Protein AF-A0A7R8W181-F1 (afdb_monomer_lite)

Radius of gyration: 24.05 Å; chains: 1; bounding box: 56×20×67 Å

Secondary structure (DSSP, 8-state):
-EEEEEEEEEEEEEEEEETTEEEEEEEEEEEEEEEEEE---SGGG-HHHHHHHHHHHHHHHHHHHHHHHHHHHHHHHHHHHHHHHHHHHH----HHHHHHTSTTHHHHHHHHHHH--

Foldseek 3Di:
DKDFDPWDKDKDWDWDADPQFIATPFIFIAIDTPFIQDQDQCVVPDRVVRVVVRVVCRVCVNVVCVVCRRVVRVVVRVVVRVVVRVVRVVDRRDPLNVLVPDDCSVVVVVVVVVVPD

InterPro domains:
  IPR010562 Haemolymph juvenile hormone binding [PF06585] (19-94)
  IPR038606 Takeout superfamily [G3DSA:3.15.10.30] (1-95)

Organism: Timema douglasi (NCBI:txid61478)

pLDDT: mean 79.44, std 12.92, range [44.44, 93.88]

Sequence (117 aa):
RVRLIGLEVSGVTTASFQDKSLFLESLVLDLTIQRYEGNLENMMGDEKLSQLINRMLNDSLLDVLNYFKTDISKVMSKKVLDLGNGYLKEMSFSRDDILSWLPGGSHVRNTWNTLVG

Structure (mmCIF, N/CA/C/O backbone):
data_AF-A0A7R8W181-F1
#
_entry.id   AF-A0A7R8W181-F1
#
loop_
_atom_site.group_PDB
_atom_site.id
_atom_site.type_symbol
_atom_site.label_atom_id
_atom_site.label_alt_id
_atom_site.label_comp_id
_atom_site.label_asym_id
_atom_site.label_entity_id
_atom_site.label_seq_id
_atom_site.pdbx_PDB_ins_code
_atom_site.Cartn_x
_atom_site.Cartn_y
_atom_site.Cartn_z
_atom_site.occupancy
_atom_site.B_iso_or_equiv
_atom_site.auth_seq_id
_atom_site.auth_comp_id
_atom_site.auth_asym_id
_atom_site.auth_atom_id
_atom_site.pdbx_PDB_model_num
ATOM 1 N N . ARG A 1 1 ? -19.699 6.325 8.689 1.00 72.62 1 ARG A N 1
ATOM 2 C CA . ARG A 1 1 ? -18.651 6.749 7.726 1.00 72.62 1 ARG A CA 1
ATOM 3 C C . ARG A 1 1 ? -17.274 6.422 8.291 1.00 72.62 1 ARG A C 1
ATOM 5 O O . ARG A 1 1 ? -17.035 6.715 9.452 1.00 72.62 1 ARG A O 1
ATOM 12 N N . VAL A 1 2 ? -16.394 5.834 7.482 1.00 76.62 2 VAL A N 1
ATOM 13 C CA . VAL A 1 2 ? -15.033 5.438 7.882 1.00 76.62 2 VAL A CA 1
ATOM 14 C C . VAL A 1 2 ? -14.017 6.155 6.995 1.00 76.62 2 VAL A C 1
ATOM 16 O O . VAL A 1 2 ? -14.245 6.257 5.787 1.00 76.62 2 VAL A O 1
ATOM 19 N N . ARG A 1 3 ? -12.943 6.697 7.578 1.00 80.81 3 ARG A N 1
ATOM 20 C CA . ARG A 1 3 ? -11.874 7.404 6.860 1.00 80.81 3 ARG A CA 1
ATOM 21 C C . ARG A 1 3 ? -10.501 7.086 7.448 1.00 80.81 3 ARG A C 1
ATOM 23 O O . ARG A 1 3 ? -10.346 6.974 8.660 1.00 80.81 3 ARG A O 1
ATOM 30 N N . LEU A 1 4 ? -9.508 7.020 6.567 1.00 80.25 4 LEU A N 1
ATOM 31 C CA . LEU A 1 4 ? -8.091 7.075 6.915 1.00 80.25 4 LEU A CA 1
ATOM 32 C C . LEU A 1 4 ? -7.584 8.472 6.555 1.00 80.25 4 LEU A C 1
ATOM 34 O O . LEU A 1 4 ? -7.840 8.956 5.452 1.00 80.25 4 LEU A O 1
ATOM 38 N N . ILE A 1 5 ? -6.915 9.130 7.494 1.00 83.38 5 ILE A N 1
ATOM 39 C CA . ILE A 1 5 ? -6.381 10.484 7.352 1.00 83.38 5 ILE A CA 1
ATOM 40 C C . ILE A 1 5 ? -4.861 10.400 7.430 1.00 83.38 5 ILE A C 1
ATOM 42 O O . ILE A 1 5 ? -4.312 9.736 8.310 1.00 83.38 5 ILE A O 1
ATOM 46 N N . GLY A 1 6 ? -4.190 11.068 6.489 1.00 82.25 6 GLY A N 1
ATOM 47 C CA . GLY A 1 6 ? -2.733 11.015 6.380 1.00 82.25 6 GLY A CA 1
ATOM 48 C C . GLY A 1 6 ? -2.234 9.611 6.040 1.00 82.25 6 GLY A C 1
ATOM 49 O O . GLY A 1 6 ? -1.283 9.142 6.657 1.00 82.25 6 GLY A O 1
ATOM 50 N N . LEU A 1 7 ? -2.918 8.919 5.116 1.00 86.12 7 LEU A N 1
ATOM 51 C CA . LEU A 1 7 ? -2.375 7.711 4.502 1.00 86.12 7 LEU A CA 1
ATOM 52 C C . LEU A 1 7 ? -1.255 8.130 3.551 1.00 86.12 7 LEU A C 1
ATOM 54 O O . LEU A 1 7 ? -1.512 8.729 2.507 1.00 86.12 7 LEU A O 1
ATOM 58 N N . GLU A 1 8 ? -0.032 7.794 3.919 1.00 87.12 8 GLU A N 1
ATOM 59 C CA . GLU A 1 8 ? 1.146 7.938 3.085 1.00 87.12 8 GLU A CA 1
ATOM 60 C C . GLU A 1 8 ? 1.563 6.559 2.580 1.00 87.12 8 GLU A C 1
ATOM 62 O O . GLU A 1 8 ? 1.645 5.594 3.343 1.00 87.12 8 GLU A O 1
ATOM 67 N N . VAL A 1 9 ? 1.802 6.463 1.275 1.00 87.19 9 VAL A N 1
ATOM 68 C CA . VAL A 1 9 ? 2.314 5.251 0.640 1.00 87.19 9 VAL A CA 1
ATOM 69 C C . VAL A 1 9 ? 3.647 5.608 0.017 1.00 87.19 9 VAL A C 1
ATOM 71 O O . VAL A 1 9 ? 3.706 6.437 -0.890 1.00 87.19 9 VAL A O 1
ATOM 74 N N . SER A 1 10 ? 4.707 4.980 0.501 1.00 90.62 10 SER A N 1
ATOM 75 C CA . SER A 1 10 ? 6.031 5.075 -0.102 1.00 90.62 10 SER A CA 1
ATOM 76 C C . SER A 1 10 ? 6.431 3.712 -0.643 1.00 90.62 10 SER A C 1
ATOM 78 O O . SER A 1 10 ? 5.859 2.688 -0.268 1.00 90.62 10 SER A O 1
ATOM 80 N N . GLY A 1 11 ? 7.379 3.672 -1.570 1.00 90.06 11 GLY A N 1
ATOM 81 C CA . GLY A 1 11 ? 7.838 2.395 -2.076 1.00 90.06 11 GLY A CA 1
ATOM 82 C C . GLY A 1 11 ? 9.118 2.479 -2.870 1.00 90.06 11 GLY A C 1
ATOM 83 O O . GLY A 1 11 ? 9.446 3.511 -3.454 1.00 90.06 11 GLY A O 1
ATOM 84 N N . VAL A 1 12 ? 9.825 1.358 -2.890 1.00 91.50 12 VAL A N 1
ATOM 85 C CA . VAL A 1 12 ? 11.012 1.153 -3.712 1.00 91.50 12 VAL A CA 1
ATOM 86 C C . VAL A 1 12 ? 10.678 0.087 -4.737 1.00 91.50 12 VAL A C 1
ATOM 88 O O . VAL A 1 12 ? 10.142 -0.970 -4.397 1.00 91.50 12 VAL A O 1
ATOM 91 N N . THR A 1 13 ? 10.974 0.387 -5.995 1.00 91.75 13 THR A N 1
ATOM 92 C CA . THR A 1 13 ? 10.760 -0.520 -7.118 1.00 91.75 13 THR A CA 1
ATOM 93 C C . THR A 1 13 ? 12.075 -0.764 -7.837 1.00 91.75 13 THR A C 1
ATOM 95 O O . THR A 1 13 ? 12.892 0.150 -7.975 1.00 91.75 13 THR A O 1
ATOM 98 N N . THR A 1 14 ? 12.270 -1.989 -8.306 1.00 90.69 14 THR A N 1
ATOM 99 C CA . THR A 1 14 ? 13.333 -2.328 -9.251 1.00 90.69 14 THR A CA 1
ATOM 100 C C . THR A 1 14 ? 12.673 -2.689 -10.565 1.00 90.69 14 THR A C 1
ATOM 102 O O . THR A 1 14 ? 11.787 -3.541 -10.604 1.00 90.69 14 THR A O 1
ATOM 105 N N . ALA A 1 15 ? 13.097 -2.025 -11.634 1.00 86.88 15 ALA A N 1
ATOM 106 C CA . ALA A 1 15 ? 12.623 -2.282 -12.980 1.00 86.88 15 ALA A CA 1
ATOM 107 C C . ALA A 1 15 ? 13.806 -2.614 -13.878 1.00 86.88 15 ALA A C 1
ATOM 109 O O . ALA A 1 15 ? 14.889 -2.041 -13.727 1.00 86.88 15 ALA A O 1
ATOM 110 N N . SER A 1 16 ? 13.582 -3.502 -14.831 1.00 83.12 16 SER A N 1
ATOM 111 C CA . SER A 1 16 ? 14.573 -3.855 -15.831 1.00 83.12 16 SER A CA 1
ATOM 112 C C . SER A 1 16 ? 13.940 -3.956 -17.206 1.00 83.12 16 SER A C 1
ATOM 114 O O . SER A 1 16 ? 12.719 -3.926 -17.390 1.00 83.12 16 SER A O 1
ATOM 116 N N . PHE A 1 17 ? 14.818 -3.958 -18.200 1.00 80.00 17 PHE A N 1
ATOM 117 C CA . PHE A 1 17 ? 14.446 -3.914 -19.595 1.00 80.00 17 PHE A CA 1
ATOM 118 C C . PHE A 1 17 ? 14.916 -5.196 -20.272 1.00 80.00 17 PHE A C 1
ATOM 120 O O . PHE A 1 17 ? 16.118 -5.453 -20.339 1.00 80.00 17 PHE A O 1
ATOM 127 N N . GLN A 1 18 ? 13.976 -5.991 -20.776 1.00 74.25 18 GLN A N 1
ATOM 128 C CA . GLN A 1 18 ? 14.256 -7.243 -21.477 1.00 74.25 18 GLN A CA 1
ATOM 129 C C . GLN A 1 18 ? 13.400 -7.318 -22.738 1.00 74.25 18 GLN A C 1
ATOM 131 O O . GLN A 1 18 ? 12.217 -6.995 -22.714 1.00 74.25 18 GLN A O 1
ATOM 136 N N . ASP A 1 19 ? 14.010 -7.703 -23.860 1.00 71.56 19 ASP A N 1
ATOM 137 C CA . ASP A 1 19 ? 13.323 -7.963 -25.133 1.00 71.56 19 ASP A CA 1
ATOM 138 C C . ASP A 1 19 ? 12.379 -6.845 -25.619 1.00 71.56 19 ASP A C 1
ATOM 140 O O . ASP A 1 19 ? 11.341 -7.099 -26.222 1.00 71.56 19 ASP A O 1
ATOM 144 N N . LYS A 1 20 ? 12.786 -5.583 -25.420 1.00 69.19 20 LYS A N 1
ATOM 145 C CA . LYS A 1 20 ? 12.021 -4.361 -25.749 1.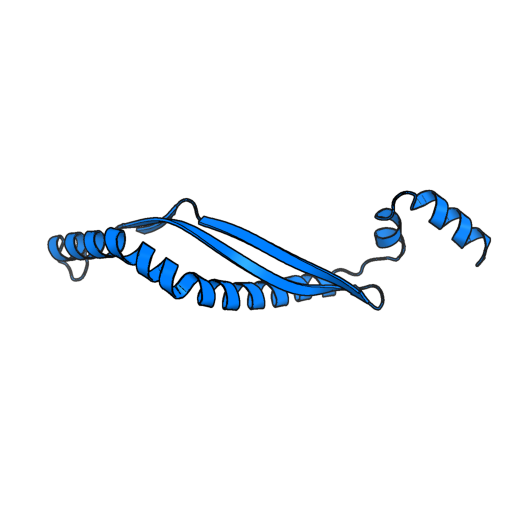00 69.19 20 LYS A CA 1
ATOM 146 C C . LYS A 1 20 ? 10.835 -4.056 -24.823 1.00 69.19 20 LYS A C 1
ATOM 148 O O . LYS A 1 20 ? 10.052 -3.154 -25.117 1.00 69.19 20 LYS A O 1
ATOM 153 N N . SER A 1 21 ? 10.738 -4.740 -23.692 1.00 71.00 21 SER A N 1
ATOM 154 C CA . SER A 1 21 ? 9.700 -4.522 -22.692 1.00 71.00 21 SER A CA 1
ATOM 155 C C . SER A 1 21 ? 10.308 -4.107 -21.356 1.00 71.00 21 SER A C 1
ATOM 157 O O . SER A 1 21 ? 11.278 -4.695 -20.876 1.00 71.00 21 SER A O 1
ATOM 159 N N . LEU A 1 22 ? 9.717 -3.078 -20.750 1.00 80.75 22 LEU A N 1
ATOM 160 C CA . LEU A 1 22 ? 9.979 -2.723 -19.362 1.00 80.75 22 LEU A CA 1
ATOM 161 C C . LEU A 1 22 ? 9.168 -3.660 -18.467 1.00 80.75 22 LEU A C 1
ATOM 163 O O . LEU A 1 22 ? 7.979 -3.863 -18.708 1.00 80.75 22 LEU A O 1
ATOM 167 N N . PHE A 1 23 ? 9.784 -4.194 -17.422 1.00 86.19 23 PHE A N 1
ATOM 168 C CA . PHE A 1 23 ? 9.070 -4.931 -16.390 1.00 86.19 23 PHE A CA 1
ATOM 169 C C . PHE A 1 23 ? 9.593 -4.561 -15.007 1.00 86.19 23 PHE A C 1
ATOM 171 O O . PHE A 1 23 ? 10.756 -4.207 -14.819 1.00 86.19 23 PHE A O 1
ATOM 178 N N . LEU A 1 24 ? 8.696 -4.611 -14.033 1.00 89.44 24 LEU A N 1
ATOM 179 C CA . LEU A 1 24 ? 8.998 -4.446 -12.624 1.00 89.44 24 LEU A CA 1
ATOM 180 C C . LEU A 1 24 ? 9.405 -5.812 -12.060 1.00 89.44 24 LEU A C 1
ATOM 182 O O . LEU A 1 24 ? 8.620 -6.763 -12.100 1.00 89.44 24 LEU A O 1
ATOM 186 N N . GLU A 1 25 ? 10.620 -5.906 -11.531 1.00 91.19 25 GLU A N 1
ATOM 187 C CA . GLU A 1 25 ? 11.164 -7.111 -10.894 1.00 91.19 25 GLU A CA 1
ATOM 188 C C . GLU A 1 25 ? 10.669 -7.253 -9.458 1.00 91.19 25 GLU A C 1
ATOM 190 O O . GLU A 1 25 ? 10.315 -8.341 -9.003 1.00 91.19 25 GLU A O 1
ATOM 195 N N . SER A 1 26 ? 10.655 -6.139 -8.727 1.00 92.50 26 SER A N 1
ATOM 196 C CA . SER A 1 26 ? 10.237 -6.107 -7.333 1.00 92.50 26 SER A CA 1
ATOM 197 C C . SER A 1 26 ? 9.640 -4.754 -6.972 1.00 92.50 26 SER A C 1
ATOM 199 O O . SER A 1 26 ? 10.004 -3.724 -7.534 1.00 92.50 26 SER A O 1
ATOM 201 N N . LEU A 1 27 ? 8.706 -4.770 -6.024 1.00 92.56 27 LEU A N 1
ATOM 202 C CA . LEU A 1 27 ? 8.088 -3.579 -5.459 1.00 92.56 27 LEU A CA 1
ATOM 203 C C . LEU A 1 27 ? 7.864 -3.812 -3.969 1.00 92.56 27 LEU A C 1
ATOM 205 O O . LEU A 1 27 ? 7.132 -4.724 -3.579 1.00 92.56 27 LEU A O 1
ATOM 209 N N . VAL A 1 28 ? 8.448 -2.963 -3.132 1.00 92.50 28 VAL A N 1
ATOM 210 C CA . VAL A 1 28 ? 8.226 -2.959 -1.683 1.00 92.50 28 VAL A CA 1
ATOM 211 C C . VAL A 1 28 ? 7.534 -1.657 -1.316 1.00 92.50 28 VAL A C 1
ATOM 213 O O . VAL A 1 28 ? 8.119 -0.591 -1.479 1.00 92.50 28 VAL A O 1
ATOM 216 N N . LEU A 1 29 ? 6.289 -1.751 -0.853 1.00 92.75 29 LEU A N 1
ATOM 217 C CA . LEU A 1 29 ? 5.484 -0.624 -0.399 1.00 92.75 29 LEU A CA 1
ATOM 218 C C . LEU A 1 29 ? 5.522 -0.529 1.127 1.00 92.75 29 LEU A C 1
ATOM 220 O O . LEU A 1 29 ? 5.313 -1.524 1.821 1.00 92.75 29 LEU A O 1
ATOM 224 N N . ASP A 1 30 ? 5.699 0.677 1.646 1.00 90.56 30 ASP A N 1
ATOM 225 C CA . ASP A 1 30 ? 5.503 1.013 3.051 1.00 90.56 30 ASP A CA 1
ATOM 226 C C . ASP A 1 30 ? 4.277 1.918 3.209 1.00 90.56 30 ASP A C 1
ATOM 228 O O . ASP A 1 30 ? 4.105 2.903 2.488 1.00 90.56 30 ASP A O 1
ATOM 232 N N . LEU A 1 31 ? 3.403 1.550 4.146 1.00 89.50 31 LEU A N 1
ATOM 233 C CA . LEU A 1 31 ? 2.123 2.210 4.393 1.00 89.50 31 LEU A CA 1
ATOM 234 C C . LEU A 1 31 ? 2.153 2.911 5.744 1.00 89.50 31 LEU A C 1
ATOM 236 O O . LEU A 1 31 ? 2.205 2.252 6.777 1.00 89.50 31 LEU A O 1
ATOM 240 N N . THR A 1 32 ? 2.067 4.230 5.780 1.00 86.25 32 THR A N 1
ATOM 241 C CA . THR A 1 32 ? 1.984 4.975 7.039 1.00 86.25 32 THR A CA 1
ATOM 242 C C . THR A 1 32 ? 0.602 5.586 7.178 1.00 86.25 32 THR A C 1
ATOM 244 O O . THR A 1 32 ? 0.106 6.238 6.267 1.00 86.25 32 THR A O 1
ATOM 247 N N . ILE A 1 33 ? -0.046 5.340 8.316 1.00 85.94 33 ILE A N 1
ATOM 248 C CA . ILE A 1 33 ? -1.384 5.849 8.620 1.00 85.94 33 ILE A CA 1
ATOM 249 C C . ILE A 1 33 ? -1.251 6.747 9.839 1.00 85.94 33 ILE A C 1
ATOM 251 O O . ILE A 1 33 ? -0.924 6.273 10.923 1.00 85.94 33 ILE A O 1
ATOM 255 N N . GLN A 1 34 ? -1.500 8.042 9.665 1.00 83.56 34 GLN A N 1
ATOM 256 C CA . GLN A 1 34 ? -1.407 8.994 10.772 1.00 83.56 34 GLN A CA 1
ATOM 257 C C . GLN A 1 34 ? -2.626 8.927 11.689 1.00 83.56 34 GLN A C 1
ATOM 259 O O . GLN A 1 34 ? -2.493 9.017 12.908 1.00 83.56 34 GLN A O 1
ATOM 264 N N . ARG A 1 35 ? -3.827 8.796 11.114 1.00 80.62 35 ARG A N 1
ATOM 265 C CA . ARG A 1 35 ? -5.064 8.786 11.893 1.00 80.62 35 ARG A CA 1
ATOM 266 C C . ARG A 1 35 ? -6.175 7.990 11.226 1.00 80.62 35 ARG A C 1
ATOM 268 O O . ARG A 1 35 ? -6.355 8.023 10.011 1.00 80.62 35 ARG A O 1
ATOM 275 N N . TYR A 1 36 ? -6.967 7.324 12.053 1.00 82.56 36 TYR A N 1
ATOM 276 C CA . TYR A 1 36 ? -8.246 6.746 11.668 1.00 82.56 36 TYR A CA 1
ATOM 277 C C . TYR A 1 36 ? -9.396 7.587 12.234 1.00 82.56 36 TYR A C 1
ATOM 279 O O . TYR A 1 36 ? -9.322 8.065 13.365 1.00 82.56 36 TYR A O 1
ATOM 287 N N . GLU A 1 37 ? -10.455 7.767 11.445 1.00 82.12 37 GLU A N 1
ATOM 288 C CA . GLU A 1 37 ? -11.719 8.339 11.905 1.00 82.12 37 GLU A CA 1
ATOM 289 C C . GLU A 1 37 ? -12.886 7.449 11.470 1.00 82.12 37 GLU A C 1
ATOM 291 O O . GLU A 1 37 ? -13.268 7.391 10.294 1.00 82.12 37 GLU A O 1
ATOM 296 N N . GLY A 1 38 ? -13.472 6.761 12.444 1.00 80.94 38 GLY A N 1
ATOM 297 C CA . GLY A 1 38 ? -14.689 5.977 12.291 1.00 80.94 38 GLY A CA 1
ATOM 298 C C . GLY A 1 38 ? -15.851 6.616 13.037 1.00 80.94 38 GLY A C 1
ATOM 299 O O . GLY A 1 38 ? -15.746 6.911 14.226 1.00 80.94 38 GLY A O 1
ATOM 300 N N . ASN A 1 39 ? -16.970 6.793 12.337 1.00 82.44 39 ASN A N 1
ATOM 301 C CA . ASN A 1 39 ? -18.263 7.081 12.945 1.00 82.44 39 ASN A CA 1
ATOM 302 C C . ASN A 1 39 ? -19.294 6.065 12.442 1.00 82.44 39 ASN A C 1
ATOM 304 O O . ASN A 1 39 ? -19.798 6.179 11.319 1.00 82.44 39 ASN A O 1
ATOM 308 N N . LEU A 1 40 ? -19.540 5.029 13.231 1.00 83.19 40 LEU A N 1
ATOM 309 C CA . LEU A 1 40 ? -20.623 4.070 13.062 1.00 83.19 40 LEU A CA 1
ATOM 310 C C . LEU A 1 40 ? -21.857 4.605 13.787 1.00 83.19 40 LEU A C 1
ATOM 312 O O . LEU A 1 40 ? -21.780 4.962 14.958 1.00 83.19 40 LEU A O 1
ATOM 316 N N . GLU A 1 41 ? -22.983 4.664 13.090 1.00 86.12 41 GLU A N 1
ATOM 317 C CA . GLU A 1 41 ? -24.244 5.162 13.637 1.00 86.12 41 GLU A CA 1
ATOM 318 C C . GLU A 1 41 ? -25.254 4.021 13.717 1.00 86.12 41 GLU A C 1
ATOM 320 O O . GLU A 1 41 ? -25.235 3.107 12.889 1.00 86.12 41 GLU A O 1
ATOM 325 N N . ASN A 1 42 ? -26.145 4.105 14.706 1.00 82.12 42 ASN A N 1
ATOM 326 C CA . ASN A 1 42 ? -27.287 3.211 14.874 1.00 82.12 42 ASN A CA 1
ATOM 327 C C . ASN A 1 42 ? -26.925 1.710 14.909 1.00 82.12 42 ASN A C 1
ATOM 329 O O . ASN A 1 42 ? -27.677 0.861 14.421 1.00 82.12 42 ASN A O 1
ATOM 333 N N . MET A 1 43 ? -25.764 1.363 15.475 1.00 79.94 43 MET A N 1
ATOM 334 C CA . MET A 1 43 ? -25.349 -0.027 15.644 1.00 79.94 43 MET A CA 1
ATOM 335 C C . MET A 1 43 ? -26.357 -0.764 16.518 1.00 79.94 43 MET A C 1
ATOM 337 O O . MET A 1 43 ? -26.524 -0.451 17.692 1.00 79.94 43 MET A O 1
ATOM 341 N N . MET A 1 44 ? -27.032 -1.746 15.917 1.00 83.19 44 MET A N 1
ATOM 342 C CA . MET A 1 44 ? -28.078 -2.544 16.566 1.00 83.19 44 MET A CA 1
ATOM 343 C C . MET A 1 44 ? -29.218 -1.707 17.176 1.00 83.19 44 MET A C 1
ATOM 345 O O . MET A 1 44 ? -29.891 -2.167 18.093 1.00 83.19 44 MET A O 1
ATOM 349 N N . GLY A 1 45 ? -29.452 -0.488 16.678 1.00 85.12 45 GLY A N 1
ATOM 350 C CA . GLY A 1 45 ? -30.463 0.412 17.239 1.00 85.12 45 GLY A CA 1
ATOM 351 C C . GLY A 1 45 ? -30.057 1.105 18.547 1.00 85.12 45 GLY A C 1
ATOM 352 O O . GLY A 1 45 ? -30.895 1.773 19.146 1.00 85.12 45 GLY A O 1
ATOM 353 N N . ASP A 1 46 ? -28.807 0.955 19.002 1.00 87.81 46 ASP A N 1
ATOM 354 C CA . ASP A 1 46 ? -28.315 1.530 20.257 1.00 87.81 46 ASP A CA 1
ATOM 355 C C . ASP A 1 46 ? -27.212 2.572 19.997 1.00 87.81 46 ASP A C 1
ATOM 357 O O . ASP A 1 46 ? -26.110 2.293 19.505 1.00 87.81 46 ASP A O 1
ATOM 361 N N . GLU A 1 47 ? -27.517 3.819 20.348 1.00 86.56 47 GLU A N 1
ATOM 362 C CA . GLU A 1 47 ? -26.605 4.948 20.194 1.00 86.56 47 GLU A CA 1
ATOM 363 C C . GLU A 1 47 ? -25.426 4.891 21.179 1.00 86.56 47 GLU A C 1
ATOM 365 O O . GLU A 1 47 ? -24.302 5.238 20.813 1.00 86.56 47 GLU A O 1
ATOM 370 N N . LYS A 1 48 ? -25.625 4.382 22.400 1.00 85.56 48 LYS A N 1
ATOM 371 C CA . LYS A 1 48 ? -24.543 4.210 23.383 1.00 85.56 48 LYS A CA 1
ATOM 372 C C . LYS A 1 48 ? -23.580 3.118 22.947 1.00 85.56 48 LYS A C 1
ATOM 374 O O . LYS A 1 48 ? -22.368 3.293 23.074 1.00 85.56 48 LYS A O 1
ATOM 379 N N . LEU A 1 49 ? -24.103 2.022 22.400 1.00 87.19 49 LEU A N 1
ATOM 380 C CA . LEU A 1 49 ? -23.279 0.966 21.815 1.00 87.19 49 LEU A CA 1
ATOM 381 C C . LEU A 1 49 ? -22.442 1.516 20.654 1.00 87.19 49 LEU A C 1
ATOM 383 O O . LEU A 1 49 ? -21.235 1.284 20.595 1.00 87.19 49 LEU A O 1
ATOM 387 N N . SER A 1 50 ? -23.068 2.305 19.780 1.00 88.94 50 SER A N 1
ATOM 388 C CA . SER A 1 50 ? -22.392 2.974 18.663 1.00 88.94 50 SER A CA 1
ATOM 389 C C . SER A 1 50 ? -21.261 3.887 19.151 1.00 88.94 50 SER A C 1
ATOM 391 O O . SER A 1 50 ? -20.137 3.806 18.656 1.00 88.94 50 SER A O 1
ATOM 393 N N . GLN A 1 51 ? -21.518 4.714 20.170 1.00 86.88 51 GLN A N 1
ATOM 394 C CA . GLN A 1 51 ? -20.515 5.600 20.771 1.00 86.88 51 GLN A CA 1
ATOM 395 C C . GLN A 1 51 ? -19.352 4.823 21.402 1.00 86.88 51 GLN A C 1
ATOM 397 O O . GLN A 1 51 ? -18.192 5.197 21.214 1.00 86.88 51 GLN A O 1
ATOM 402 N N . LEU A 1 52 ? -19.643 3.735 22.121 1.00 87.00 52 LEU A N 1
ATOM 403 C CA . LEU A 1 52 ? -18.628 2.895 22.756 1.00 87.00 52 LEU A CA 1
ATOM 404 C C . LEU A 1 52 ? -17.722 2.228 21.716 1.00 87.00 52 LEU A C 1
ATOM 406 O O . LEU A 1 52 ? -16.498 2.295 21.832 1.00 87.00 52 LEU A O 1
ATOM 410 N N . ILE A 1 53 ? -18.316 1.630 20.681 1.00 87.31 53 ILE A N 1
ATOM 411 C CA . ILE A 1 53 ? -17.572 0.973 19.603 1.00 87.31 53 ILE A CA 1
ATOM 412 C C . ILE A 1 53 ? -16.746 1.996 18.826 1.00 87.31 53 ILE A C 1
ATOM 414 O O . ILE A 1 53 ? -15.580 1.739 18.544 1.00 87.31 53 ILE A O 1
ATOM 418 N N . ASN A 1 54 ? -17.294 3.178 18.534 1.00 87.06 54 ASN A N 1
ATOM 419 C CA . ASN A 1 54 ? -16.531 4.237 17.875 1.00 87.06 54 ASN A CA 1
ATOM 420 C C . ASN A 1 54 ? -15.335 4.691 18.708 1.00 87.06 54 ASN A C 1
ATOM 422 O O . ASN A 1 54 ? -14.260 4.880 18.146 1.00 87.06 54 ASN A O 1
ATOM 426 N N . ARG A 1 55 ? -15.485 4.850 20.029 1.00 85.06 55 ARG A N 1
ATOM 427 C CA . ARG A 1 55 ? -14.352 5.184 20.903 1.00 85.06 55 ARG A CA 1
ATOM 428 C C . ARG A 1 55 ? -13.287 4.087 20.844 1.00 85.06 55 ARG A C 1
ATOM 430 O O . ARG A 1 55 ? -12.142 4.383 20.534 1.00 85.06 55 ARG A O 1
ATOM 437 N N . MET A 1 56 ? -13.685 2.827 21.015 1.00 84.94 56 MET A N 1
ATOM 438 C CA . MET A 1 56 ? -12.763 1.688 20.952 1.00 84.94 56 MET A CA 1
ATOM 439 C C . MET A 1 56 ? -12.038 1.591 19.601 1.00 84.94 56 MET A C 1
ATOM 441 O O . MET A 1 56 ? -10.832 1.375 19.558 1.00 84.94 56 MET A O 1
ATOM 445 N N . LEU A 1 57 ? -12.750 1.768 18.486 1.00 84.56 57 LEU A N 1
ATOM 446 C CA . LEU A 1 57 ? -12.153 1.715 17.152 1.00 84.56 57 LEU A CA 1
ATOM 447 C C . LEU A 1 57 ? -11.213 2.895 16.904 1.00 84.56 57 LEU A C 1
ATOM 449 O O . LEU A 1 57 ? -10.143 2.701 16.342 1.00 84.56 57 LEU A O 1
ATOM 453 N N . ASN A 1 58 ? -11.575 4.108 17.313 1.00 82.38 58 ASN A N 1
ATOM 454 C CA . ASN A 1 58 ? -10.691 5.258 17.126 1.00 82.38 58 ASN A CA 1
ATOM 455 C C . ASN A 1 58 ? -9.415 5.152 17.977 1.00 82.38 58 ASN A C 1
ATOM 457 O O . ASN A 1 58 ? -8.363 5.584 17.510 1.00 82.38 58 ASN A O 1
ATOM 461 N N . ASP A 1 59 ? -9.490 4.520 19.151 1.00 83.19 59 ASP A N 1
ATOM 462 C CA . ASP A 1 59 ? -8.340 4.346 20.041 1.00 83.19 59 ASP A CA 1
ATOM 463 C C . ASP A 1 59 ? -7.450 3.158 19.631 1.00 83.19 59 ASP A C 1
ATOM 465 O O . ASP A 1 59 ? -6.230 3.273 19.649 1.00 83.19 59 ASP A O 1
ATOM 469 N N . SER A 1 60 ? -8.028 2.016 19.236 1.00 84.88 60 SER A N 1
ATOM 470 C CA . SER A 1 60 ? -7.271 0.766 19.029 1.00 84.88 60 SER A CA 1
ATOM 471 C C . SER A 1 60 ? -7.018 0.396 17.569 1.00 84.88 60 SER A C 1
ATOM 473 O O . SER A 1 60 ? -6.138 -0.416 17.283 1.00 84.88 60 SER A O 1
ATOM 475 N N . LEU A 1 61 ? -7.780 0.934 16.613 1.00 83.38 61 LEU A N 1
ATOM 476 C CA . LEU A 1 61 ? -7.661 0.481 15.225 1.00 83.38 61 LEU A CA 1
ATOM 477 C C . LEU A 1 61 ? -6.340 0.916 14.586 1.00 83.38 61 LEU A C 1
ATOM 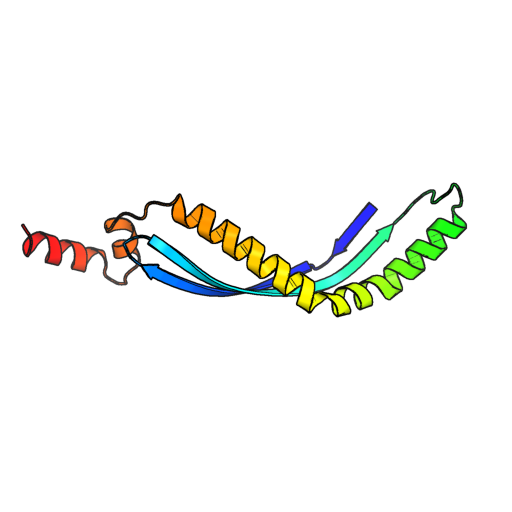479 O O . LEU A 1 61 ? -5.828 0.200 13.733 1.00 83.38 61 LEU A O 1
ATOM 483 N N . LEU A 1 62 ? -5.761 2.041 15.01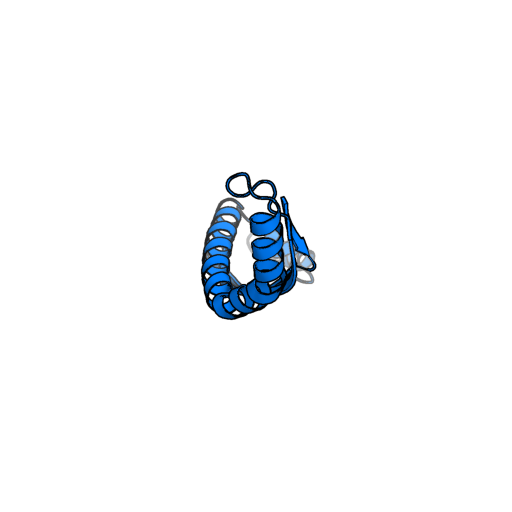2 1.00 84.12 62 LEU A N 1
ATOM 484 C CA . LEU A 1 62 ? -4.418 2.448 14.589 1.00 84.12 62 LEU A CA 1
ATOM 485 C C . LEU A 1 62 ? -3.372 1.391 14.961 1.00 84.12 62 LEU A C 1
ATOM 487 O O . LEU A 1 62 ? -2.570 1.007 14.114 1.00 84.12 62 LEU A O 1
ATOM 491 N N . ASP A 1 63 ? -3.429 0.864 16.183 1.00 86.69 63 ASP A N 1
ATOM 492 C CA . ASP A 1 63 ? -2.509 -0.177 16.646 1.00 86.69 63 ASP A CA 1
ATOM 493 C C . ASP A 1 63 ? -2.708 -1.486 15.883 1.00 86.69 63 ASP A C 1
ATOM 495 O O . ASP A 1 63 ? -1.738 -2.119 15.469 1.00 86.69 63 ASP A O 1
ATOM 499 N N . VAL A 1 64 ? -3.962 -1.863 15.619 1.00 86.12 64 VAL A N 1
ATOM 500 C CA . VAL A 1 64 ? -4.291 -3.027 14.783 1.00 86.12 64 VAL A CA 1
ATOM 501 C C . VAL A 1 64 ? -3.745 -2.849 13.365 1.00 86.12 64 VAL A C 1
ATOM 503 O O . VAL A 1 64 ? -3.117 -3.755 12.820 1.00 86.12 64 VAL A O 1
ATOM 506 N N . LEU A 1 65 ? -3.944 -1.678 12.760 1.00 84.62 65 LEU A N 1
ATOM 507 C CA . LEU A 1 65 ? -3.438 -1.377 11.422 1.00 84.62 65 LEU A CA 1
ATOM 508 C C . LEU A 1 65 ? -1.909 -1.382 11.385 1.00 84.62 65 LEU A C 1
ATOM 510 O O . LEU A 1 65 ? -1.339 -1.907 10.435 1.00 84.62 65 LEU A O 1
ATOM 514 N N . ASN A 1 66 ? -1.249 -0.870 12.424 1.00 84.50 66 ASN A N 1
ATOM 515 C CA . ASN A 1 66 ? 0.206 -0.916 12.559 1.00 84.50 66 ASN A CA 1
ATOM 516 C C . ASN A 1 66 ? 0.722 -2.347 12.741 1.00 84.50 66 ASN A C 1
ATOM 518 O O . ASN A 1 66 ? 1.736 -2.708 12.146 1.00 84.50 66 ASN A O 1
ATOM 522 N N . TYR A 1 67 ? 0.008 -3.184 13.497 1.00 88.25 67 TYR A N 1
ATOM 523 C CA . TYR A 1 67 ? 0.342 -4.597 13.667 1.00 88.25 67 TYR A CA 1
ATOM 524 C C . TYR A 1 67 ? 0.284 -5.356 12.336 1.00 88.25 67 TYR A C 1
ATOM 526 O O . TYR A 1 67 ? 1.214 -6.082 11.987 1.00 88.25 67 TYR A O 1
ATOM 534 N N . PHE A 1 68 ? -0.772 -5.138 11.548 1.00 87.56 68 PHE A N 1
ATOM 535 C CA . PHE A 1 68 ? -0.942 -5.784 10.243 1.00 87.56 68 PHE A CA 1
ATOM 536 C C . PHE A 1 68 ? -0.242 -5.057 9.089 1.00 87.56 68 PHE A C 1
ATOM 538 O O . PHE A 1 68 ? -0.244 -5.567 7.967 1.00 87.56 68 PHE A O 1
ATOM 545 N N . LYS A 1 69 ? 0.378 -3.895 9.335 1.00 88.06 69 LYS A N 1
ATOM 546 C CA . LYS A 1 69 ? 0.987 -3.031 8.311 1.00 88.06 69 LYS A CA 1
ATOM 547 C C . LYS A 1 69 ? 1.896 -3.820 7.379 1.00 88.06 69 LYS A C 1
ATOM 549 O O . LYS A 1 69 ? 1.738 -3.739 6.168 1.00 88.06 69 LYS A O 1
ATOM 554 N N . THR A 1 70 ? 2.798 -4.624 7.937 1.00 88.81 70 THR A N 1
ATOM 555 C CA . THR A 1 70 ? 3.765 -5.416 7.165 1.00 88.81 70 THR A CA 1
ATOM 556 C C . THR A 1 70 ? 3.086 -6.392 6.206 1.00 88.81 70 THR A C 1
ATOM 558 O O . THR A 1 70 ? 3.506 -6.525 5.055 1.00 88.81 70 THR A O 1
ATOM 561 N N . ASP A 1 71 ? 2.029 -7.068 6.647 1.00 91.25 71 ASP A N 1
ATOM 562 C CA . ASP A 1 71 ? 1.330 -8.052 5.822 1.00 91.25 71 ASP A CA 1
ATOM 563 C C . ASP A 1 71 ? 0.458 -7.375 4.764 1.00 91.25 71 ASP A C 1
ATOM 565 O O . ASP A 1 71 ? 0.474 -7.786 3.600 1.00 91.25 71 ASP A O 1
ATOM 569 N N . ILE A 1 72 ? -0.220 -6.280 5.125 1.00 89.06 72 ILE A N 1
ATOM 570 C CA . ILE A 1 72 ? -0.963 -5.442 4.174 1.00 89.06 72 ILE A CA 1
ATOM 571 C C . ILE A 1 72 ? -0.006 -4.908 3.102 1.00 89.06 72 ILE A C 1
ATOM 573 O O . ILE A 1 72 ? -0.293 -5.038 1.912 1.00 89.06 72 ILE A O 1
ATOM 577 N N . SER A 1 73 ? 1.151 -4.378 3.503 1.00 90.75 73 SER A N 1
ATOM 578 C CA . SER A 1 73 ? 2.205 -3.902 2.607 1.00 90.75 73 SER A CA 1
ATOM 579 C C . SER A 1 73 ? 2.666 -4.988 1.641 1.00 90.75 73 SER A C 1
ATOM 581 O O . SER A 1 73 ? 2.698 -4.742 0.441 1.00 90.75 73 SER A O 1
ATOM 583 N N . LYS A 1 74 ? 2.946 -6.209 2.115 1.00 91.62 74 LYS A N 1
ATOM 584 C CA . LYS A 1 74 ? 3.351 -7.335 1.249 1.00 91.62 74 LYS A CA 1
ATOM 585 C C . LYS A 1 74 ? 2.282 -7.693 0.217 1.00 91.62 74 LYS A C 1
ATOM 587 O O . LYS A 1 74 ? 2.597 -7.886 -0.960 1.00 91.62 74 LYS A O 1
ATOM 592 N N . VAL A 1 75 ? 1.023 -7.786 0.643 1.00 92.94 75 VAL A N 1
ATOM 593 C CA . VAL A 1 75 ? -0.097 -8.121 -0.249 1.00 92.94 75 VAL A CA 1
ATOM 594 C C . VAL A 1 75 ? -0.306 -7.017 -1.286 1.00 92.94 75 VAL A C 1
ATOM 596 O O . VAL A 1 75 ? -0.441 -7.308 -2.478 1.00 92.94 75 VAL A O 1
ATOM 599 N N . MET A 1 76 ? -0.287 -5.755 -0.853 1.00 90.88 76 MET A N 1
ATOM 600 C CA . MET A 1 76 ? -0.420 -4.593 -1.733 1.00 90.88 76 MET A CA 1
ATOM 601 C C . MET A 1 76 ? 0.741 -4.508 -2.723 1.00 90.88 76 MET A C 1
ATOM 603 O O . MET A 1 76 ? 0.494 -4.369 -3.916 1.00 90.88 76 MET A O 1
ATOM 607 N N . SER A 1 77 ? 1.980 -4.679 -2.258 1.00 93.00 77 SER A N 1
ATOM 608 C CA . SER A 1 77 ? 3.188 -4.758 -3.084 1.00 93.00 77 SER A CA 1
ATOM 609 C C . SER A 1 77 ? 3.028 -5.732 -4.237 1.00 93.00 77 SER A C 1
ATOM 611 O O . SER A 1 77 ? 3.200 -5.353 -5.392 1.00 93.00 77 SER A O 1
ATOM 613 N N . LYS A 1 78 ? 2.642 -6.977 -3.936 1.00 93.88 78 LYS A N 1
ATOM 614 C CA . LYS A 1 78 ? 2.461 -8.010 -4.957 1.00 93.88 78 LYS A CA 1
ATOM 615 C C . LYS A 1 78 ? 1.382 -7.618 -5.964 1.00 93.88 78 LYS A C 1
ATOM 617 O O . LYS A 1 78 ? 1.596 -7.701 -7.166 1.00 93.88 78 LYS A O 1
ATOM 622 N N . LYS A 1 79 ? 0.232 -7.147 -5.480 1.00 93.56 79 LYS A N 1
ATOM 623 C CA . LYS A 1 79 ? -0.893 -6.791 -6.350 1.00 93.56 79 LYS A CA 1
ATOM 624 C C . LYS A 1 79 ? -0.572 -5.598 -7.253 1.00 93.56 79 LYS A C 1
ATOM 626 O O . LYS A 1 79 ? -0.944 -5.604 -8.422 1.00 93.56 79 LYS A O 1
ATOM 631 N N . VAL A 1 80 ? 0.111 -4.582 -6.725 1.00 92.06 80 VAL A N 1
ATOM 632 C CA . VAL A 1 80 ? 0.542 -3.415 -7.506 1.00 92.06 80 VAL A CA 1
ATOM 633 C C . VAL A 1 80 ? 1.634 -3.804 -8.501 1.00 92.06 80 VAL A C 1
ATOM 635 O O . VAL A 1 80 ? 1.596 -3.324 -9.628 1.00 92.06 80 VAL A O 1
ATOM 638 N N . LEU A 1 81 ? 2.547 -4.709 -8.137 1.00 93.44 81 LEU A N 1
ATOM 639 C CA . LEU A 1 81 ? 3.547 -5.257 -9.055 1.00 93.44 81 LEU A CA 1
ATOM 640 C C . LEU A 1 81 ? 2.886 -5.975 -10.240 1.00 93.44 81 LEU A C 1
ATOM 642 O O . LEU A 1 81 ? 3.217 -5.692 -11.390 1.00 93.44 81 LEU A O 1
ATOM 646 N N . ASP A 1 82 ? 1.920 -6.856 -9.967 1.00 92.44 82 ASP A N 1
ATOM 647 C CA . ASP A 1 82 ? 1.196 -7.613 -10.994 1.00 92.44 82 ASP A CA 1
ATOM 648 C C . ASP A 1 82 ? 0.407 -6.681 -11.928 1.00 92.44 82 ASP A C 1
ATOM 650 O O . ASP A 1 82 ? 0.477 -6.819 -13.150 1.00 92.44 82 ASP A O 1
ATOM 654 N N . LEU A 1 83 ? -0.299 -5.692 -11.367 1.00 91.56 83 LEU A N 1
ATOM 655 C CA . LEU A 1 83 ? -1.029 -4.684 -12.144 1.00 91.56 83 LEU A CA 1
ATOM 656 C C . LEU A 1 83 ? -0.085 -3.800 -12.965 1.00 91.56 83 LEU A C 1
ATOM 658 O O . LEU A 1 83 ? -0.342 -3.564 -14.143 1.00 91.56 83 LEU A O 1
ATOM 662 N N . GLY A 1 84 ? 1.012 -3.336 -12.364 1.00 88.25 84 GLY A N 1
ATOM 663 C CA . GLY A 1 84 ? 2.025 -2.523 -13.032 1.00 88.25 84 GLY A CA 1
ATOM 664 C C . GLY A 1 84 ? 2.634 -3.259 -14.219 1.00 88.25 84 GLY A C 1
ATOM 665 O O . GLY A 1 84 ? 2.677 -2.719 -15.319 1.00 88.25 84 GLY A O 1
ATOM 666 N N . ASN A 1 85 ? 3.004 -4.526 -14.034 1.00 88.81 85 ASN A N 1
ATOM 667 C CA . ASN A 1 85 ? 3.472 -5.379 -15.123 1.00 88.81 85 ASN A CA 1
ATOM 668 C C . ASN A 1 85 ? 2.389 -5.662 -16.172 1.00 88.81 85 ASN A C 1
ATOM 670 O O . ASN A 1 85 ? 2.717 -5.795 -17.347 1.00 88.81 85 ASN A O 1
ATOM 674 N N . GLY A 1 86 ? 1.113 -5.735 -15.784 1.00 87.12 86 GLY A N 1
ATOM 675 C CA . GLY A 1 86 ? -0.009 -5.797 -16.723 1.00 87.12 86 GLY A CA 1
ATOM 676 C C . GLY A 1 86 ? -0.040 -4.584 -17.654 1.00 87.12 86 GLY A C 1
ATOM 677 O O . GLY A 1 86 ? 0.017 -4.747 -18.870 1.00 87.12 86 GLY A O 1
ATOM 678 N N . TYR A 1 87 ? -0.018 -3.373 -17.092 1.00 85.62 87 TYR A N 1
ATOM 679 C CA . TYR A 1 87 ? 0.003 -2.138 -17.881 1.00 85.62 87 TYR A CA 1
ATOM 680 C C . TYR A 1 87 ? 1.268 -1.998 -18.733 1.00 85.62 87 TYR A C 1
ATOM 682 O O . TYR A 1 87 ? 1.189 -1.615 -19.897 1.00 85.62 87 TYR A O 1
ATOM 690 N N . LEU A 1 88 ? 2.437 -2.340 -18.187 1.00 83.62 88 LEU A N 1
ATOM 691 C CA . LEU A 1 88 ? 3.701 -2.261 -18.924 1.00 83.62 88 LEU A CA 1
ATOM 692 C C . LEU A 1 88 ? 3.775 -3.247 -20.096 1.00 83.62 88 LEU A C 1
ATOM 694 O O . LEU A 1 88 ? 4.431 -2.948 -21.087 1.00 83.62 88 LEU A O 1
ATOM 698 N N . LYS A 1 89 ? 3.089 -4.394 -20.019 1.00 78.44 89 LYS A N 1
ATOM 699 C CA . LYS A 1 89 ? 2.978 -5.341 -21.142 1.00 78.44 89 LYS A CA 1
ATOM 700 C C . LYS A 1 89 ? 2.107 -4.813 -22.276 1.00 78.44 89 LYS A C 1
ATOM 702 O O . LYS A 1 89 ? 2.371 -5.122 -23.433 1.00 78.44 89 LYS A O 1
ATOM 707 N N . GLU A 1 90 ? 1.072 -4.047 -21.950 1.00 77.12 90 GLU A N 1
ATOM 708 C CA . GLU A 1 90 ? 0.218 -3.392 -22.947 1.00 77.12 90 GLU A CA 1
ATOM 709 C C . GLU A 1 90 ? 0.921 -2.191 -23.599 1.00 77.12 90 GLU A C 1
ATOM 711 O O . GLU A 1 90 ? 0.586 -1.799 -24.717 1.00 77.12 90 GLU A O 1
ATOM 716 N N . MET A 1 91 ? 1.936 -1.634 -22.935 1.00 68.06 91 MET A N 1
ATOM 717 C CA . MET A 1 91 ? 2.795 -0.600 -23.496 1.00 68.06 91 MET A CA 1
ATOM 718 C C . MET A 1 91 ? 3.869 -1.216 -24.403 1.00 68.06 91 MET A C 1
ATOM 720 O O . MET A 1 91 ? 4.905 -1.703 -23.954 1.00 68.06 91 MET A O 1
ATOM 724 N N . SER A 1 92 ? 3.657 -1.157 -25.719 1.00 61.16 92 SER A N 1
ATOM 725 C CA . SER A 1 92 ? 4.724 -1.431 -26.683 1.00 61.16 92 SER A CA 1
ATOM 726 C C . SER A 1 92 ? 5.680 -0.238 -26.737 1.00 61.16 92 SER A C 1
ATOM 728 O O . SER A 1 92 ? 5.375 0.772 -27.372 1.00 61.16 92 SER A O 1
ATOM 730 N N . PHE A 1 93 ? 6.836 -0.340 -26.086 1.00 65.06 93 PHE A N 1
ATOM 731 C CA . PHE A 1 93 ? 7.874 0.682 -26.210 1.00 65.06 93 PHE A CA 1
ATOM 732 C C . PHE A 1 93 ? 8.584 0.521 -27.553 1.00 65.06 93 PHE A C 1
ATOM 734 O O . PHE A 1 93 ? 9.206 -0.511 -27.830 1.00 65.06 93 PHE A O 1
ATOM 741 N N . SER A 1 94 ? 8.493 1.534 -28.417 1.00 60.75 94 SER A N 1
ATOM 742 C CA . SER A 1 94 ? 9.291 1.542 -29.635 1.00 60.75 94 SER A CA 1
ATOM 743 C C . SER A 1 94 ? 10.759 1.780 -29.277 1.00 60.75 94 SER A C 1
ATOM 745 O O . SER A 1 94 ? 11.101 2.380 -28.255 1.00 60.75 94 SER A O 1
ATOM 747 N N . ARG A 1 95 ? 11.660 1.327 -30.151 1.00 57.25 95 ARG A N 1
ATOM 748 C CA . ARG A 1 95 ? 13.100 1.596 -30.028 1.00 57.25 95 ARG A CA 1
ATOM 749 C C . ARG A 1 95 ? 13.385 3.094 -29.856 1.00 57.25 95 ARG A C 1
ATOM 751 O O . ARG A 1 95 ? 14.305 3.464 -29.132 1.00 57.25 95 ARG A O 1
ATOM 758 N N . ASP A 1 96 ? 12.598 3.935 -30.519 1.00 63.47 96 ASP A N 1
ATOM 759 C CA . ASP A 1 96 ? 12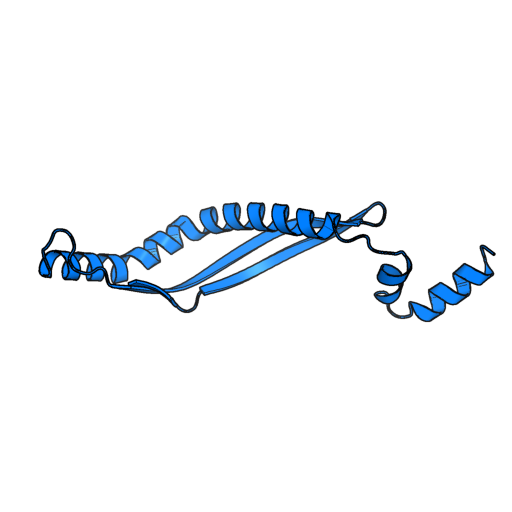.757 5.383 -30.494 1.00 63.47 96 ASP A CA 1
ATOM 760 C C . ASP A 1 96 ? 12.343 6.011 -29.162 1.00 63.47 96 ASP A C 1
ATOM 762 O O . ASP A 1 96 ? 12.977 6.989 -28.754 1.00 63.47 96 ASP A O 1
ATOM 766 N N . ASP A 1 97 ? 11.367 5.421 -28.466 1.00 64.88 97 ASP A N 1
ATOM 767 C CA . ASP A 1 97 ? 10.928 5.861 -27.138 1.00 64.88 97 ASP A CA 1
ATOM 768 C C . ASP A 1 97 ? 12.032 5.620 -26.104 1.00 64.88 97 ASP A C 1
ATOM 770 O O . ASP A 1 97 ? 12.410 6.533 -25.373 1.00 64.88 97 ASP A O 1
ATOM 774 N N . ILE A 1 98 ? 12.647 4.434 -26.129 1.00 64.00 98 ILE A N 1
ATOM 775 C CA . ILE A 1 98 ? 13.732 4.056 -25.208 1.00 64.00 98 ILE A CA 1
ATOM 776 C C . ILE A 1 98 ? 14.983 4.905 -25.454 1.00 64.00 98 ILE A C 1
ATOM 778 O O . ILE A 1 98 ? 15.621 5.376 -24.513 1.00 64.00 98 ILE A O 1
ATOM 782 N N . LEU A 1 99 ? 15.339 5.134 -26.724 1.00 64.19 99 LEU A N 1
ATOM 783 C CA . LEU A 1 99 ? 16.502 5.950 -27.080 1.00 64.19 99 LEU A CA 1
ATOM 784 C C . LEU A 1 99 ? 16.325 7.417 -26.676 1.00 64.19 99 LEU A C 1
ATOM 786 O O . LEU A 1 99 ? 17.318 8.071 -26.373 1.00 64.19 99 LEU A O 1
ATOM 790 N N . SER A 1 100 ? 15.092 7.931 -26.634 1.00 67.19 100 SER A N 1
ATOM 791 C CA . SER A 1 100 ? 14.816 9.308 -26.203 1.00 67.19 100 SER A CA 1
ATOM 792 C C . SER A 1 100 ? 15.077 9.551 -24.711 1.00 67.19 100 SER A C 1
ATOM 794 O O . SER A 1 100 ? 15.283 10.693 -24.307 1.00 67.19 100 SER A O 1
ATOM 796 N N . TRP A 1 101 ? 15.117 8.487 -23.904 1.00 65.00 101 TRP A N 1
ATOM 797 C CA . TRP A 1 101 ? 15.348 8.563 -22.459 1.00 65.00 101 TRP A CA 1
ATOM 798 C C . TRP A 1 101 ? 16.832 8.551 -22.078 1.00 65.00 101 TRP A C 1
ATOM 800 O O . TRP A 1 101 ? 17.176 8.857 -20.936 1.00 65.00 101 TRP A O 1
ATOM 810 N N . LEU A 1 102 ? 17.727 8.230 -23.019 1.00 62.28 102 LEU A N 1
ATOM 811 C CA . LEU A 1 102 ? 19.169 8.287 -22.797 1.00 62.28 102 LEU A CA 1
ATOM 812 C C . LEU A 1 102 ? 19.688 9.724 -22.981 1.00 62.28 102 LEU A C 1
ATOM 814 O O . LEU A 1 102 ? 19.332 10.383 -23.967 1.00 62.28 102 LEU A O 1
ATOM 818 N N . PRO A 1 103 ? 20.575 10.221 -22.096 1.00 50.59 103 PRO A N 1
ATOM 819 C CA . PRO A 1 103 ? 21.207 11.520 -22.291 1.00 50.59 103 PRO A CA 1
ATOM 820 C C . PRO A 1 103 ? 22.002 11.512 -23.608 1.00 50.59 103 PRO A C 1
ATOM 822 O O . PRO A 1 103 ? 22.988 10.795 -23.744 1.00 50.59 103 PRO A O 1
ATOM 825 N N . GLY A 1 104 ? 21.539 12.286 -24.598 1.00 58.59 104 GLY A N 1
ATOM 826 C CA . GLY A 1 104 ? 22.109 12.320 -25.954 1.00 58.59 104 GLY A CA 1
ATOM 827 C C . GLY A 1 104 ? 21.422 11.419 -26.994 1.00 58.59 104 GLY A C 1
ATOM 828 O O . GLY A 1 104 ? 21.974 11.222 -28.077 1.00 58.59 104 GLY A O 1
ATOM 829 N N . GLY A 1 105 ? 20.219 10.902 -26.719 1.00 51.62 105 GLY A N 1
ATOM 830 C CA . GLY A 1 105 ? 19.462 9.993 -27.595 1.00 51.62 105 GLY A CA 1
ATOM 831 C C . GLY A 1 105 ? 19.317 10.408 -29.067 1.00 51.62 105 GLY A C 1
ATOM 832 O O . GLY A 1 105 ? 19.282 9.555 -29.954 1.00 51.62 105 GLY A O 1
ATOM 833 N N . SER A 1 106 ? 19.314 11.712 -29.358 1.00 56.62 106 SER A N 1
ATOM 834 C CA . SER A 1 106 ? 19.300 12.240 -30.731 1.00 56.62 106 SER A CA 1
ATOM 835 C C . SER A 1 106 ? 20.607 11.987 -31.498 1.00 56.62 106 SER A C 1
ATOM 837 O O . SER A 1 106 ? 20.568 11.721 -32.698 1.00 56.62 106 SER A O 1
ATOM 839 N N . HIS A 1 107 ? 21.762 12.007 -30.824 1.00 54.47 107 HIS A N 1
ATOM 840 C CA . HIS A 1 107 ? 23.066 11.733 -31.439 1.00 54.47 107 HIS A CA 1
ATOM 841 C C . HIS A 1 107 ? 23.275 10.241 -31.716 1.00 54.47 107 HIS A C 1
ATOM 843 O O . HIS A 1 107 ? 23.803 9.894 -32.769 1.00 54.47 107 HIS A O 1
ATOM 849 N N . VAL A 1 108 ? 22.816 9.362 -30.817 1.00 56.88 108 VAL A N 1
ATOM 850 C CA . VAL A 1 108 ? 22.900 7.897 -30.987 1.00 56.88 108 VAL A CA 1
ATOM 851 C C . VAL A 1 108 ? 21.981 7.412 -32.114 1.00 56.88 108 VAL A C 1
ATOM 853 O O . VAL A 1 108 ? 22.350 6.524 -32.883 1.00 56.88 108 VAL A O 1
ATOM 856 N N . ARG A 1 109 ? 20.801 8.032 -32.270 1.00 54.97 109 ARG A N 1
ATOM 857 C CA . ARG A 1 109 ? 19.883 7.757 -33.387 1.00 54.97 109 ARG A CA 1
ATOM 858 C C . ARG A 1 109 ? 20.541 8.043 -34.745 1.00 54.97 109 ARG A C 1
ATOM 860 O O . ARG A 1 109 ? 20.430 7.233 -35.663 1.00 54.97 109 ARG A O 1
ATOM 867 N N . ASN A 1 110 ? 21.269 9.155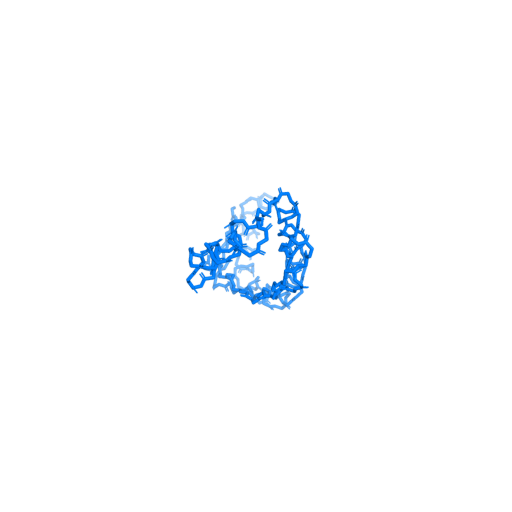 -34.856 1.00 56.81 110 ASN A N 1
ATOM 868 C CA . ASN A 1 110 ? 21.915 9.571 -36.104 1.00 56.81 110 ASN A CA 1
ATOM 869 C C . ASN A 1 110 ? 23.145 8.724 -36.470 1.00 56.81 110 ASN A C 1
ATOM 871 O O . ASN A 1 110 ? 23.322 8.401 -37.645 1.00 56.81 110 ASN A O 1
ATOM 875 N N . THR A 1 111 ? 23.96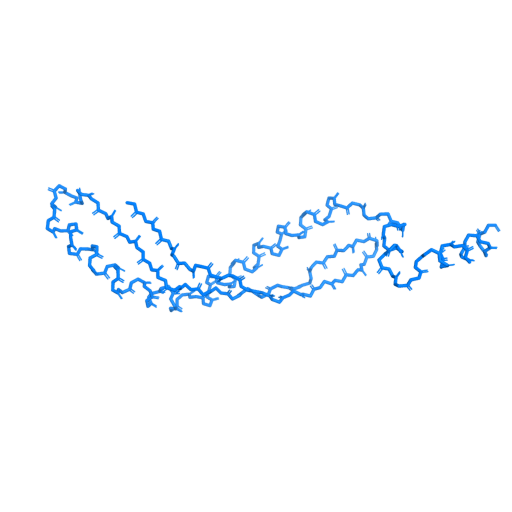9 8.319 -35.499 1.00 58.88 111 THR A N 1
ATOM 876 C CA . THR A 1 111 ? 25.126 7.438 -35.756 1.00 58.88 111 THR A CA 1
ATOM 877 C C . THR A 1 111 ? 24.715 6.004 -36.065 1.00 58.88 111 THR A C 1
ATOM 879 O O . THR A 1 111 ? 25.351 5.349 -36.882 1.00 58.88 111 THR A O 1
ATOM 882 N N . TRP A 1 112 ? 23.624 5.501 -35.485 1.00 55.06 112 TRP A N 1
ATOM 883 C CA . TRP A 1 112 ? 23.162 4.149 -35.800 1.00 55.06 112 TRP A CA 1
ATOM 884 C C . TRP A 1 112 ? 22.531 4.045 -37.195 1.00 55.06 112 TRP A C 1
ATOM 886 O O . TRP A 1 112 ? 22.801 3.092 -37.921 1.00 55.06 112 TRP A O 1
ATOM 896 N N . ASN A 1 113 ? 21.722 5.028 -37.603 1.00 55.97 113 ASN A N 1
ATOM 897 C CA . ASN A 1 113 ? 21.083 5.023 -38.927 1.00 55.97 113 ASN A CA 1
ATOM 898 C C . ASN A 1 113 ? 22.084 5.161 -40.085 1.00 55.97 113 ASN A C 1
ATOM 900 O O . ASN A 1 113 ? 21.775 4.771 -41.203 1.00 55.97 113 ASN A O 1
ATOM 904 N N . THR A 1 114 ? 23.277 5.693 -39.821 1.00 55.50 114 THR A N 1
ATOM 905 C CA . THR A 1 114 ? 24.367 5.796 -40.803 1.00 55.50 114 THR A CA 1
ATOM 906 C C . THR A 1 114 ? 25.261 4.553 -40.858 1.00 55.50 114 THR A C 1
ATOM 908 O O . THR A 1 114 ? 25.956 4.368 -41.849 1.00 55.50 114 THR A O 1
ATOM 911 N N . LEU A 1 115 ? 25.244 3.692 -39.831 1.00 44.62 115 LEU A N 1
ATOM 912 C CA . LEU A 1 115 ? 26.069 2.476 -39.757 1.00 44.62 115 LEU A CA 1
ATOM 913 C C . LEU A 1 115 ? 25.342 1.192 -40.183 1.00 44.62 115 LEU A C 1
ATOM 915 O O . LEU A 1 115 ? 26.000 0.203 -40.491 1.00 44.62 115 LEU A O 1
ATOM 919 N N . VAL A 1 116 ? 24.007 1.181 -40.151 1.00 50.84 116 VAL A N 1
ATOM 920 C CA . VAL A 1 116 ? 23.177 -0.011 -40.439 1.00 50.84 116 VAL A CA 1
ATOM 921 C C . VAL A 1 116 ? 22.212 0.232 -41.612 1.00 50.84 116 VAL A C 1
ATOM 923 O O . VAL A 1 116 ? 21.281 -0.544 -41.819 1.00 50.84 116 VAL A O 1
ATOM 926 N N . GLY A 1 117 ? 22.416 1.331 -42.346 1.00 44.44 117 GLY A N 1
ATOM 927 C CA . GLY A 1 117 ? 21.775 1.609 -43.634 1.00 44.44 117 GLY A CA 1
ATOM 928 C C . GLY A 1 117 ? 22.523 0.957 -44.786 1.00 44.44 117 GLY A C 1
ATOM 929 O O . GLY A 1 117 ? 23.772 0.935 -44.725 1.00 44.44 117 GLY A O 1
#